Protein AF-0000000071928497 (afdb_homodimer)

Radius of gyration: 25.98 Å; Cα contacts (8 Å, |Δi|>4): 295; chains: 2; bounding box: 25×90×46 Å

Sequence (166 aa):
MRVYCKVCGQRGRITKANRLSDDVSDLYCQCTDAECGHSWVATLSFAHTLSPSAKTTNQLVLSLMGSLTPEGRQLVLKGLGAQMRVYCKVCGQRGRITKANRLSDDVSDLYCQCTDAECGHSWVATLSFAHTLSPSAKTTNQLVLSLMGSLTPEGRQLVLKGLGAQ

Structure (mmCIF, N/CA/C/O backbone):
data_AF-0000000071928497-model_v1
#
loop_
_entity.id
_entity.type
_entity.pdbx_description
1 polymer 'Phage transcriptional activator, Ogr/Delta, putative'
#
loop_
_atom_site.group_PDB
_atom_site.id
_atom_site.type_symbol
_atom_site.label_atom_id
_atom_site.label_alt_id
_atom_site.label_comp_id
_atom_site.label_asym_id
_atom_site.label_entity_id
_atom_site.label_seq_id
_atom_site.pdbx_PDB_ins_code
_atom_site.Cartn_x
_atom_site.Cartn_y
_atom_site.Cartn_z
_atom_site.occupancy
_atom_site.B_iso_or_equiv
_atom_site.auth_seq_id
_atom_site.auth_comp_id
_atom_site.auth_asym_id
_atom_site.auth_atom_id
_atom_site.pdbx_PDB_model_num
ATOM 1 N N . MET A 1 1 ? -9.992 -0.69 0.221 1 64.06 1 MET A N 1
ATOM 2 C CA . MET A 1 1 ? -8.883 -0.571 -0.724 1 64.06 1 MET A CA 1
ATOM 3 C C . MET A 1 1 ? -8.82 -1.785 -1.645 1 64.06 1 MET A C 1
ATOM 5 O O . MET A 1 1 ? -9.062 -2.912 -1.209 1 64.06 1 MET A O 1
ATOM 9 N N . ARG A 1 2 ? -8.867 -1.447 -2.959 1 84.38 2 ARG A N 1
ATOM 10 C CA . ARG A 1 2 ? -8.883 -2.582 -3.877 1 84.38 2 ARG A CA 1
ATOM 11 C C . ARG A 1 2 ? -7.48 -2.883 -4.402 1 84.38 2 ARG A C 1
ATOM 13 O O . ARG A 1 2 ? -6.719 -1.964 -4.715 1 84.38 2 ARG A O 1
ATOM 20 N N . VAL A 1 3 ? -7.062 -4.109 -4.172 1 93.69 3 VAL A N 1
ATOM 21 C CA . VAL A 1 3 ? -5.836 -4.602 -4.789 1 93.69 3 VAL A CA 1
ATOM 22 C C . VAL A 1 3 ? -6.18 -5.477 -5.996 1 93.69 3 VAL A C 1
ATOM 24 O O . VAL A 1 3 ? -7.262 -6.066 -6.051 1 93.69 3 VAL A O 1
ATOM 27 N N . TYR A 1 4 ? -5.199 -5.5 -6.938 1 95.75 4 TYR A N 1
ATOM 28 C CA . TYR A 1 4 ? -5.445 -6.273 -8.156 1 95.75 4 TYR A CA 1
ATOM 29 C C . TYR A 1 4 ? -4.309 -7.25 -8.422 1 95.75 4 TYR A C 1
ATOM 31 O O . TYR A 1 4 ? -3.137 -6.922 -8.211 1 95.75 4 TYR A O 1
ATOM 39 N N . CYS A 1 5 ? -4.684 -8.359 -8.891 1 96.88 5 CYS A N 1
ATOM 40 C CA . CYS A 1 5 ? -3.723 -9.398 -9.258 1 96.88 5 CYS A CA 1
ATOM 41 C C . CYS A 1 5 ? -2.953 -9 -10.516 1 96.88 5 CYS A C 1
ATOM 43 O O . CYS A 1 5 ? -3.553 -8.758 -11.562 1 96.88 5 CYS A O 1
ATOM 45 N N . LYS A 1 6 ? -1.643 -9.047 -10.453 1 96.06 6 LYS A N 1
ATOM 46 C CA . LYS A 1 6 ? -0.854 -8.609 -11.602 1 96.06 6 LYS A CA 1
ATOM 47 C C . LYS A 1 6 ? -0.841 -9.672 -12.695 1 96.06 6 LYS A C 1
ATOM 49 O O . LYS A 1 6 ? -0.435 -9.398 -13.828 1 96.06 6 LYS A O 1
ATOM 54 N N . VAL A 1 7 ? -1.25 -10.82 -12.367 1 95.06 7 VAL A N 1
ATOM 55 C CA . VAL A 1 7 ? -1.188 -11.93 -13.312 1 95.06 7 VAL A CA 1
ATOM 56 C C . VAL A 1 7 ? -2.436 -11.922 -14.195 1 95.06 7 VAL A C 1
ATOM 58 O O . VAL A 1 7 ? -2.34 -12.039 -15.422 1 95.06 7 VAL A O 1
ATOM 61 N N . CYS A 1 8 ? -3.564 -11.75 -13.656 1 95.44 8 CYS A N 1
ATOM 62 C CA . CYS A 1 8 ? -4.777 -11.891 -14.445 1 95.44 8 CYS A CA 1
ATOM 63 C C . CYS A 1 8 ? -5.602 -10.609 -14.43 1 95.44 8 CYS A C 1
ATOM 65 O O . CYS A 1 8 ? -6.613 -10.508 -15.125 1 95.44 8 CYS A O 1
ATOM 67 N N . GLY A 1 9 ? -5.266 -9.68 -13.523 1 94.75 9 GLY A N 1
ATOM 68 C CA . GLY A 1 9 ? -5.918 -8.383 -13.5 1 94.75 9 GLY A CA 1
ATOM 69 C C . GLY A 1 9 ? -7.164 -8.352 -12.641 1 94.75 9 GLY A C 1
ATOM 70 O O . GLY A 1 9 ? -7.758 -7.289 -12.43 1 94.75 9 GLY A O 1
ATOM 71 N N . GLN A 1 10 ? -7.629 -9.469 -12.117 1 96.25 10 GLN A N 1
ATOM 72 C CA . GLN A 1 10 ? -8.82 -9.523 -11.273 1 96.25 10 GLN A CA 1
ATOM 73 C C . GLN A 1 10 ? -8.523 -9 -9.875 1 9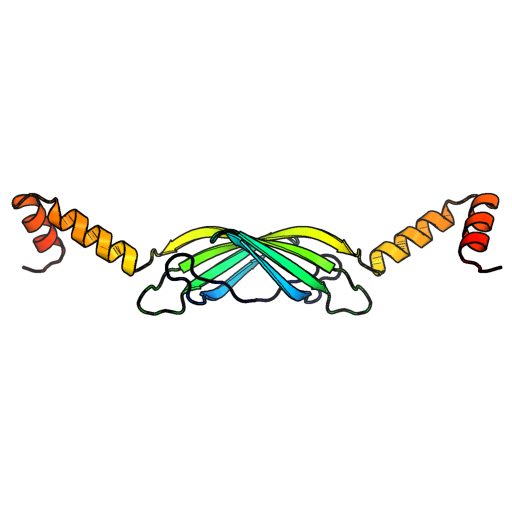6.25 10 GLN A C 1
ATOM 75 O O . GLN A 1 10 ? -7.359 -8.836 -9.5 1 96.25 10 GLN A O 1
ATOM 80 N N . ARG A 1 11 ? -9.562 -8.766 -9.078 1 95.31 11 ARG A N 1
ATOM 81 C CA . ARG A 1 11 ? -9.422 -8.242 -7.727 1 95.31 11 ARG A CA 1
ATOM 82 C C . ARG A 1 11 ? -8.719 -9.242 -6.816 1 95.31 11 ARG A C 1
ATOM 84 O O . ARG A 1 11 ? -8.852 -10.453 -7 1 95.31 11 ARG A O 1
ATOM 91 N N . GLY A 1 12 ? -7.961 -8.695 -5.902 1 96.75 12 GLY A N 1
ATOM 92 C CA . GLY A 1 12 ? -7.445 -9.469 -4.781 1 96.75 12 GLY A CA 1
ATOM 93 C C . GLY A 1 12 ? -8.141 -9.156 -3.471 1 96.75 12 GLY A C 1
ATOM 94 O O . GLY A 1 12 ? -8.797 -8.117 -3.342 1 96.75 12 GLY A O 1
ATOM 95 N N . ARG A 1 13 ? -8.016 -10.109 -2.586 1 95.94 13 ARG A N 1
ATOM 96 C CA . ARG A 1 13 ? -8.469 -9.922 -1.212 1 95.94 13 ARG A CA 1
ATOM 97 C C . ARG A 1 13 ? -7.285 -9.852 -0.25 1 95.94 13 ARG A C 1
ATOM 99 O O . ARG A 1 13 ? -6.383 -10.688 -0.311 1 95.94 13 ARG A O 1
ATOM 106 N N . ILE A 1 14 ? -7.316 -8.828 0.56 1 96.19 14 ILE A N 1
ATOM 107 C CA . ILE A 1 14 ? -6.297 -8.758 1.604 1 96.19 14 ILE A CA 1
ATOM 108 C C . ILE A 1 14 ? -6.672 -9.695 2.752 1 96.19 14 ILE A C 1
ATOM 110 O O . ILE A 1 14 ? -7.676 -9.484 3.434 1 96.19 14 ILE A O 1
ATOM 114 N N . THR A 1 15 ? -5.906 -10.648 3.016 1 95.69 15 THR A N 1
ATOM 115 C CA . THR A 1 15 ? -6.234 -11.672 4.004 1 95.69 15 THR A CA 1
ATOM 116 C C . THR A 1 15 ? -5.559 -11.375 5.336 1 95.69 15 THR A C 1
ATOM 118 O O . THR A 1 15 ? -6 -11.844 6.383 1 95.69 15 THR A O 1
ATOM 121 N N . LYS A 1 16 ? -4.488 -10.758 5.402 1 95.69 16 LYS A N 1
ATOM 122 C CA . LYS A 1 16 ? -3.707 -10.414 6.586 1 95.69 16 LYS A CA 1
ATOM 123 C C . LYS A 1 16 ? -2.891 -9.148 6.355 1 95.69 16 LYS A C 1
ATOM 125 O O . LYS A 1 16 ? -2.402 -8.906 5.25 1 95.69 16 LYS A O 1
ATOM 130 N N . ALA A 1 17 ? -2.854 -8.336 7.316 1 94.94 17 ALA A N 1
ATOM 131 C CA . ALA A 1 17 ? -1.955 -7.18 7.312 1 94.94 17 ALA A CA 1
ATOM 132 C C . ALA A 1 17 ? -0.979 -7.242 8.484 1 94.94 17 ALA A C 1
ATOM 134 O O . ALA A 1 17 ? -1.37 -7.555 9.609 1 94.94 17 ALA A O 1
ATOM 135 N N . ASN A 1 18 ? 0.236 -7.074 8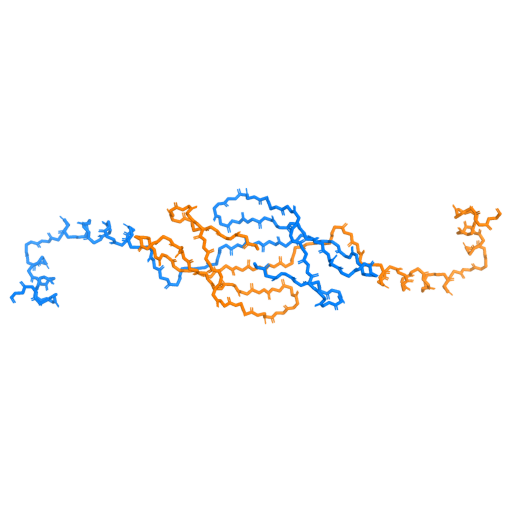.195 1 95.69 18 ASN A N 1
ATOM 136 C CA . ASN A 1 18 ? 1.289 -7.008 9.203 1 95.69 18 ASN A CA 1
ATOM 137 C C . ASN A 1 18 ? 1.896 -5.609 9.289 1 95.69 18 ASN A C 1
ATOM 139 O O . ASN A 1 18 ? 2.676 -5.215 8.422 1 95.69 18 ASN A O 1
ATOM 143 N N . ARG A 1 19 ? 1.539 -4.91 10.375 1 94.06 19 ARG A N 1
ATOM 144 C CA . ARG A 1 19 ? 2.074 -3.566 10.562 1 94.06 19 ARG A CA 1
ATOM 145 C C . ARG A 1 19 ? 3.496 -3.615 11.109 1 94.06 19 ARG A C 1
ATOM 147 O O . ARG A 1 19 ? 3.709 -3.975 12.266 1 94.06 19 ARG A O 1
ATOM 154 N N . LEU A 1 20 ? 4.406 -3.23 10.375 1 96.56 20 LEU A N 1
ATOM 155 C CA . LEU A 1 20 ? 5.812 -3.301 10.758 1 96.56 20 LEU A CA 1
ATOM 156 C C . LEU A 1 20 ? 6.234 -2.045 11.516 1 96.56 20 LEU A C 1
ATOM 158 O O . LEU A 1 20 ? 7.051 -2.113 12.438 1 96.56 20 LEU A O 1
ATOM 162 N N . SER A 1 21 ? 5.77 -0.905 11.125 1 95.94 21 SER A N 1
ATOM 163 C CA . SER A 1 21 ? 5.945 0.409 11.742 1 95.94 21 SER A CA 1
ATOM 164 C C . SER A 1 21 ? 4.789 1.339 11.391 1 95.94 21 SER A C 1
ATOM 166 O O . SER A 1 21 ? 3.836 0.93 10.727 1 95.94 21 SER A O 1
ATOM 168 N N . ASP A 1 22 ? 4.824 2.504 11.773 1 94.06 22 ASP A N 1
ATOM 169 C CA . ASP A 1 22 ? 3.789 3.482 11.453 1 94.06 22 ASP A CA 1
ATOM 170 C C . ASP A 1 22 ? 3.828 3.85 9.969 1 94.06 22 ASP A C 1
ATOM 172 O O . ASP A 1 22 ? 2.883 4.445 9.445 1 94.06 22 ASP A O 1
ATOM 176 N N . ASP A 1 23 ? 4.922 3.432 9.32 1 96.81 23 ASP A N 1
ATOM 177 C CA . ASP A 1 23 ? 5.102 3.904 7.949 1 96.81 23 ASP A CA 1
ATOM 178 C C . ASP A 1 23 ? 4.938 2.764 6.949 1 96.81 23 ASP A C 1
ATOM 180 O O . ASP A 1 23 ? 4.789 3.002 5.75 1 96.81 23 ASP A O 1
ATOM 184 N N . VAL A 1 24 ? 5.121 1.55 7.512 1 97.56 24 VAL A N 1
ATOM 185 C CA . VAL A 1 24 ? 5.223 0.45 6.559 1 97.56 24 VAL A CA 1
ATOM 186 C C . VAL A 1 24 ? 4.375 -0.728 7.035 1 97.56 24 VAL A C 1
ATOM 188 O O . VAL A 1 24 ? 4.41 -1.088 8.211 1 97.56 24 VAL A O 1
ATOM 191 N N . SER A 1 25 ? 3.576 -1.297 6.145 1 97.38 25 SER A N 1
ATOM 192 C CA . SER A 1 25 ? 2.826 -2.527 6.383 1 97.38 25 SER A CA 1
ATOM 193 C C . SER A 1 25 ? 2.975 -3.498 5.215 1 97.38 25 SER A C 1
ATOM 195 O O . SER A 1 25 ? 3.049 -3.08 4.059 1 97.38 25 SER A O 1
ATOM 197 N N . ASP A 1 26 ? 2.992 -4.758 5.566 1 97.69 26 ASP A N 1
ATOM 198 C CA . ASP A 1 26 ? 2.848 -5.809 4.562 1 97.69 26 ASP A CA 1
ATOM 199 C C . ASP A 1 26 ? 1.396 -6.273 4.461 1 97.69 26 ASP A C 1
ATOM 201 O O . ASP A 1 26 ? 0.74 -6.508 5.477 1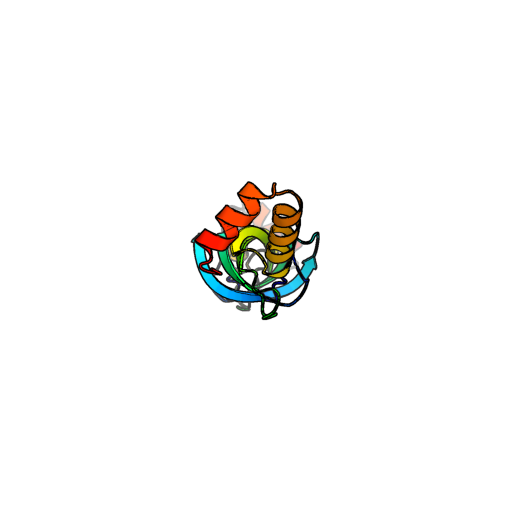 97.69 26 ASP A O 1
ATOM 205 N N . LEU A 1 27 ? 1.021 -6.434 3.297 1 97.62 27 LEU A N 1
ATOM 206 C CA . LEU A 1 27 ? -0.325 -6.926 3.025 1 97.62 27 LEU A CA 1
ATOM 207 C C . LEU A 1 27 ? -0.278 -8.281 2.32 1 97.62 27 LEU A C 1
ATOM 209 O O . LEU A 1 27 ? 0.341 -8.414 1.263 1 97.62 27 LEU A O 1
ATOM 213 N N . TYR A 1 28 ? -0.863 -9.227 2.928 1 98.06 28 TYR A N 1
ATOM 214 C CA . TYR A 1 28 ? -1.005 -10.531 2.293 1 98.06 28 TYR A CA 1
ATOM 215 C C . TYR A 1 28 ? -2.277 -10.594 1.455 1 98.06 28 TYR A C 1
ATOM 217 O O . TYR A 1 28 ? -3.381 -10.406 1.975 1 98.06 28 TYR A O 1
ATOM 225 N N . CYS A 1 29 ? -2.057 -10.922 0.198 1 98.12 29 CYS A N 1
ATOM 226 C CA . CYS A 1 29 ? -3.156 -10.82 -0.753 1 98.12 29 CYS A CA 1
ATOM 227 C C . CYS A 1 29 ? -3.408 -12.164 -1.438 1 98.12 29 CYS A C 1
ATOM 229 O O . CYS A 1 29 ? -2.482 -12.953 -1.623 1 98.12 29 CYS A O 1
ATOM 231 N N . GLN A 1 30 ? -4.668 -12.281 -1.808 1 98.12 30 GLN A N 1
ATOM 232 C CA . GLN A 1 30 ? -5.082 -13.469 -2.555 1 98.12 30 GLN A CA 1
ATOM 233 C C . GLN A 1 30 ? -6.023 -13.094 -3.699 1 98.12 30 GLN A C 1
ATOM 235 O O . GLN A 1 30 ? -7.023 -12.406 -3.488 1 98.12 30 GLN A O 1
ATOM 240 N N . CYS A 1 31 ? -5.617 -13.602 -4.867 1 98.12 31 CYS A N 1
ATOM 241 C CA . CYS A 1 31 ? -6.465 -13.375 -6.031 1 98.12 31 CYS A CA 1
ATOM 242 C C . CYS A 1 31 ? -7.84 -14 -5.836 1 98.12 31 CYS A C 1
ATOM 244 O O . CYS A 1 31 ? -7.949 -15.117 -5.332 1 98.12 31 CYS A O 1
ATOM 246 N N . THR A 1 32 ? -8.891 -13.328 -6.305 1 97.62 32 THR A N 1
ATOM 247 C CA . THR A 1 32 ? -10.258 -13.805 -6.109 1 97.62 32 THR A CA 1
ATOM 248 C C . THR A 1 32 ? -10.688 -14.703 -7.266 1 97.62 32 THR A C 1
ATOM 250 O O . THR A 1 32 ? -11.742 -15.336 -7.203 1 97.62 32 THR A O 1
ATOM 253 N N . ASP A 1 33 ? -9.977 -14.734 -8.398 1 97.75 33 ASP A N 1
ATOM 254 C CA . ASP A 1 33 ? -10.227 -15.68 -9.484 1 97.75 33 ASP A CA 1
ATOM 255 C C . ASP A 1 33 ? -9.695 -17.062 -9.141 1 97.75 33 ASP A C 1
ATOM 257 O O . ASP A 1 33 ? -8.477 -17.281 -9.086 1 97.75 33 ASP A O 1
ATOM 261 N N . ALA A 1 34 ? -10.633 -18.031 -9.031 1 95.31 34 ALA A N 1
ATOM 262 C CA . ALA A 1 34 ? -10.266 -19.375 -8.617 1 95.31 34 ALA A CA 1
ATOM 263 C C . ALA A 1 34 ? -9.344 -20.031 -9.641 1 95.31 34 ALA A C 1
ATOM 265 O O . ALA A 1 34 ? -8.523 -20.891 -9.289 1 95.31 34 ALA A O 1
ATOM 266 N N . GLU A 1 35 ? -9.414 -19.641 -10.891 1 95.56 35 GLU A N 1
ATOM 267 C CA . GLU A 1 35 ? -8.586 -20.234 -11.938 1 95.56 35 GLU A CA 1
ATOM 268 C C . GLU A 1 35 ? -7.16 -19.688 -11.875 1 95.56 35 GLU A C 1
ATOM 270 O O . GLU A 1 35 ? -6.234 -20.281 -12.43 1 95.56 35 GLU A O 1
ATOM 275 N N . CYS A 1 36 ? -6.887 -18.562 -11.359 1 97.19 36 CYS A N 1
ATOM 276 C CA . CYS A 1 36 ? -5.574 -17.953 -11.172 1 97.19 36 CYS A CA 1
ATOM 277 C C . CYS A 1 36 ? -4.98 -18.328 -9.828 1 97.19 36 CYS A C 1
ATOM 279 O O . CYS A 1 36 ? -3.908 -18.938 -9.766 1 97.19 36 CYS A O 1
ATOM 281 N N . GLY A 1 37 ? -5.605 -17.984 -8.742 1 97.31 37 GLY A N 1
ATOM 282 C CA . GLY A 1 37 ? -5.23 -18.375 -7.391 1 97.31 37 GLY A CA 1
ATOM 283 C C . GLY A 1 37 ? -3.934 -17.75 -6.922 1 97.31 37 GLY A C 1
ATOM 284 O O . GLY A 1 37 ? -3.355 -18.172 -5.922 1 97.31 37 GLY A O 1
ATOM 285 N N . HIS A 1 38 ? -3.396 -16.859 -7.609 1 98.19 38 HIS A N 1
ATOM 286 C CA . HIS A 1 38 ? -2.168 -16.172 -7.227 1 98.19 38 HIS A CA 1
ATOM 287 C C . HIS A 1 38 ? -2.289 -15.555 -5.836 1 98.19 38 HIS A C 1
ATOM 289 O O . HIS A 1 38 ? -3.322 -14.977 -5.496 1 98.19 38 HIS A O 1
ATOM 295 N N . SER A 1 39 ? -1.334 -15.719 -4.977 1 98.5 39 SER A N 1
ATOM 296 C CA . SER A 1 39 ? -1.213 -15 -3.709 1 98.5 39 SER A CA 1
ATOM 297 C C . SER A 1 39 ? 0.124 -14.273 -3.607 1 98.5 39 SER A C 1
ATOM 299 O O . SER A 1 39 ? 1.131 -14.742 -4.145 1 98.5 39 SER A O 1
ATOM 301 N N . TRP A 1 40 ? 0.122 -13.195 -3.012 1 98.62 40 TRP A N 1
ATOM 302 C CA . TRP A 1 40 ? 1.32 -12.359 -2.99 1 98.62 40 TRP A CA 1
ATOM 303 C C . TRP A 1 40 ? 1.326 -11.445 -1.771 1 98.62 40 TRP A C 1
ATOM 305 O O . TRP A 1 40 ? 0.328 -11.352 -1.054 1 98.62 40 TRP A O 1
ATOM 315 N N . VAL A 1 41 ? 2.42 -10.852 -1.533 1 98.62 41 VAL A N 1
ATOM 316 C CA . VAL A 1 41 ? 2.582 -9.797 -0.533 1 98.62 41 VAL A CA 1
ATOM 317 C C . VAL A 1 41 ? 2.812 -8.453 -1.224 1 98.62 41 VAL A C 1
ATOM 319 O O . VAL A 1 41 ? 3.59 -8.367 -2.178 1 98.62 41 VAL A O 1
ATOM 322 N N . ALA A 1 42 ? 2.047 -7.52 -0.825 1 98.31 42 ALA A N 1
ATOM 323 C CA . ALA A 1 42 ? 2.281 -6.133 -1.217 1 98.31 42 ALA A CA 1
ATOM 324 C C . ALA A 1 42 ? 2.719 -5.289 -0.021 1 98.31 42 ALA A C 1
ATOM 326 O O . ALA A 1 42 ? 2.301 -5.543 1.111 1 98.31 42 ALA A O 1
ATOM 327 N N . THR A 1 43 ? 3.566 -4.328 -0.263 1 98.25 43 THR A N 1
ATOM 328 C CA . THR A 1 43 ? 4.012 -3.412 0.78 1 98.25 43 THR A CA 1
ATOM 329 C C . THR A 1 43 ? 3.303 -2.066 0.657 1 98.25 43 THR A C 1
ATOM 331 O O . THR A 1 43 ? 3.232 -1.491 -0.431 1 98.25 43 THR A O 1
ATOM 334 N N . LEU A 1 44 ? 2.756 -1.624 1.752 1 97.62 44 LEU A N 1
ATOM 335 C CA . LEU A 1 44 ? 2.152 -0.301 1.871 1 97.62 44 LEU A CA 1
ATOM 336 C C . LEU A 1 44 ? 3.041 0.63 2.689 1 97.62 44 LEU A C 1
ATOM 338 O O . LEU A 1 44 ? 3.318 0.36 3.859 1 97.62 44 LEU A O 1
ATOM 342 N N . SER A 1 4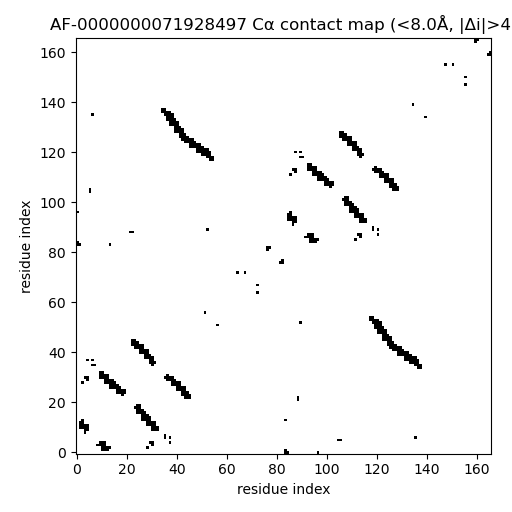5 ? 3.496 1.731 2.111 1 98.19 45 SER A N 1
ATOM 343 C CA . SER A 1 45 ? 4.441 2.609 2.791 1 98.19 45 SER A CA 1
ATOM 344 C C . SER A 1 45 ? 4.031 4.074 2.664 1 98.19 45 SER A C 1
ATOM 346 O O . SER A 1 45 ? 3.576 4.504 1.602 1 98.19 45 SER A O 1
ATOM 348 N N . PHE A 1 46 ? 4.266 4.691 3.74 1 98.31 46 PHE A N 1
ATOM 349 C CA . PHE A 1 46 ? 4.09 6.137 3.693 1 98.31 46 PHE A CA 1
ATOM 350 C C . PHE A 1 46 ? 5.066 6.77 2.707 1 98.31 46 PHE A C 1
ATOM 352 O O . PHE A 1 46 ? 6.262 6.477 2.738 1 98.31 46 PHE A O 1
ATOM 359 N N . ALA A 1 47 ? 4.516 7.574 1.875 1 98.5 47 ALA A N 1
ATOM 360 C CA . ALA A 1 47 ? 5.406 8.273 0.951 1 98.5 47 ALA A CA 1
ATOM 361 C C . ALA A 1 47 ? 5.664 9.703 1.412 1 98.5 47 ALA A C 1
ATOM 363 O O . ALA A 1 47 ? 6.785 10.047 1.791 1 98.5 47 ALA A O 1
ATOM 364 N N . HIS A 1 48 ? 4.59 10.562 1.443 1 98.31 48 HIS A N 1
ATOM 365 C CA . HIS A 1 48 ? 4.754 11.945 1.894 1 98.31 48 HIS A CA 1
ATOM 366 C C . HIS A 1 48 ? 3.424 12.539 2.34 1 98.31 48 HIS A C 1
ATOM 368 O O . HIS A 1 48 ? 2.359 12.023 1.994 1 98.31 48 HIS A O 1
ATOM 374 N N . THR A 1 49 ? 3.598 13.672 3.033 1 98 49 THR A N 1
ATOM 375 C CA . THR A 1 49 ? 2.434 14.398 3.521 1 98 49 THR A CA 1
ATOM 376 C C . THR A 1 49 ? 1.927 15.383 2.467 1 98 49 THR A C 1
ATOM 378 O O . THR A 1 49 ? 2.719 16.078 1.826 1 98 49 THR A O 1
ATOM 381 N N . LEU A 1 50 ? 0.675 15.305 2.189 1 98.25 50 LEU A N 1
ATOM 382 C CA . LEU A 1 50 ? 0.046 16.312 1.344 1 98.25 50 LEU A CA 1
ATOM 383 C C . LEU A 1 50 ? -0.354 17.531 2.162 1 98.25 50 LEU A C 1
ATOM 385 O O . LEU A 1 50 ? -0.101 18.672 1.754 1 98.25 50 LEU A O 1
ATOM 389 N N . SER A 1 51 ? -1.065 17.312 3.295 1 97.69 51 SER A N 1
ATOM 390 C CA . SER A 1 51 ? -1.438 18.328 4.277 1 97.69 51 SER A CA 1
ATOM 391 C C . SER A 1 51 ? -1.17 17.844 5.699 1 97.69 51 SER A C 1
ATOM 393 O O . SER A 1 51 ? -1.611 16.766 6.082 1 97.69 51 SER A O 1
ATOM 395 N N . PRO A 1 52 ? -0.407 18.688 6.453 1 96.94 52 PRO A N 1
ATOM 396 C CA . PRO A 1 52 ? -0.09 18.25 7.816 1 96.94 52 PRO A CA 1
ATOM 397 C C . PRO A 1 52 ? -1.311 18.25 8.734 1 96.94 52 PRO A C 1
ATOM 399 O O . PRO A 1 52 ? -2.322 18.891 8.422 1 96.94 52 PRO A O 1
ATOM 402 N N . SER A 1 53 ? -1.162 17.453 9.727 1 97.31 53 SER A N 1
ATOM 403 C CA . SER A 1 53 ? -2.203 17.406 10.75 1 97.31 53 SER A CA 1
ATOM 404 C C . SER A 1 53 ? -2.387 18.781 11.406 1 97.31 53 SER A C 1
ATOM 406 O O . SER A 1 53 ? -1.412 19.5 11.641 1 97.31 53 SER A O 1
ATOM 408 N N . ALA A 1 54 ? -3.646 19.047 11.758 1 95.12 54 ALA A N 1
ATOM 409 C CA . ALA A 1 54 ? -3.932 20.297 12.469 1 95.12 54 ALA A CA 1
ATOM 410 C C . ALA A 1 54 ? -3.336 20.266 13.875 1 95.12 54 ALA A C 1
ATOM 412 O O . ALA A 1 54 ? -2.959 21.312 14.414 1 95.12 54 ALA A O 1
ATOM 413 N N . LYS A 1 55 ? -3.193 19.141 14.477 1 91.75 55 LYS A N 1
ATOM 414 C CA . LYS A 1 55 ? -2.635 19 15.82 1 91.75 55 LYS A CA 1
ATOM 415 C C . LYS A 1 55 ? -1.168 19.422 15.852 1 91.75 55 LYS A C 1
ATOM 417 O O . LYS A 1 55 ? -0.739 20.125 16.766 1 91.75 55 LYS A O 1
ATOM 422 N N . THR A 1 56 ? -0.47 19.016 14.883 1 90 56 THR A N 1
ATOM 423 C CA . THR A 1 56 ? 0.952 19.344 14.797 1 90 56 THR A CA 1
ATOM 424 C C . THR A 1 56 ? 1.16 20.797 14.398 1 90 56 THR A C 1
ATOM 426 O O . THR A 1 56 ? 2.043 21.469 14.938 1 90 56 THR A O 1
ATOM 429 N N . THR A 1 57 ? 0.388 21.25 13.547 1 90.5 57 THR A N 1
ATOM 430 C CA . THR A 1 57 ? 0.506 22.625 13.078 1 90.5 57 THR A CA 1
ATOM 431 C C . THR A 1 57 ? 0.183 23.609 14.188 1 90.5 57 THR A C 1
ATOM 433 O O . THR A 1 57 ? 0.889 24.609 14.367 1 90.5 57 THR A O 1
ATOM 436 N N . ASN A 1 58 ? -0.786 23.328 14.945 1 88.69 58 ASN A N 1
ATOM 437 C CA . ASN A 1 58 ? -1.143 24.203 16.062 1 88.69 58 ASN A CA 1
ATOM 438 C C . ASN A 1 58 ? -0.02 24.266 17.094 1 88.69 58 ASN A C 1
ATOM 440 O O . ASN A 1 58 ? 0.304 25.359 17.594 1 88.69 58 ASN A O 1
ATOM 444 N N . GLN A 1 59 ? 0.536 23.203 17.328 1 87.06 59 GLN A N 1
ATOM 445 C CA . GLN A 1 59 ? 1.635 23.172 18.281 1 87.06 59 GLN A CA 1
ATOM 446 C C . GLN A 1 59 ? 2.832 23.969 17.781 1 87.06 59 GLN A C 1
ATOM 448 O O . GLN A 1 59 ? 3.482 24.672 18.547 1 87.06 59 GLN A O 1
ATOM 453 N N . LEU A 1 60 ? 3.043 23.875 16.547 1 86.94 60 LEU A N 1
ATOM 454 C CA . LEU A 1 60 ? 4.156 24.594 15.953 1 86.94 60 LEU A CA 1
ATOM 455 C C . LEU A 1 60 ? 3.904 26.094 15.984 1 86.94 60 LEU A C 1
ATOM 457 O O . LEU A 1 60 ? 4.805 26.875 16.297 1 86.94 60 LEU A O 1
ATOM 461 N N . VAL A 1 61 ? 2.762 26.438 15.695 1 85.25 61 VAL A N 1
ATOM 462 C CA . VAL A 1 61 ? 2.398 27.859 15.68 1 85.25 61 VAL A CA 1
ATOM 463 C C . VAL A 1 61 ? 2.539 28.438 17.078 1 85.25 61 VAL A C 1
ATOM 465 O O . VAL A 1 61 ? 3.123 29.516 17.266 1 85.25 61 VAL A O 1
ATOM 468 N N . LEU A 1 62 ? 2.107 27.719 18.047 1 86.94 62 LEU A N 1
ATOM 469 C CA . LEU A 1 62 ? 2.189 28.188 19.422 1 86.94 62 LEU A CA 1
ATOM 470 C C . LEU A 1 62 ? 3.643 28.297 19.875 1 86.94 62 LEU A C 1
ATOM 472 O O . LEU A 1 62 ? 4.02 29.266 20.547 1 86.94 62 LEU A O 1
ATOM 476 N N . SER A 1 63 ? 4.402 27.344 19.422 1 90.5 63 SER A N 1
ATOM 477 C CA . SER A 1 63 ? 5.82 27.359 19.781 1 90.5 63 SER A CA 1
ATOM 478 C C . SER A 1 63 ? 6.531 28.547 19.141 1 90.5 63 SER A C 1
ATOM 480 O O . SER A 1 63 ? 7.34 29.219 19.781 1 90.5 63 SER A O 1
ATOM 482 N N . LEU A 1 64 ? 6.211 28.828 17.906 1 87.88 64 LEU A N 1
ATOM 483 C CA . LEU A 1 64 ? 6.832 29.938 17.172 1 87.88 64 LEU A CA 1
ATOM 484 C C . LEU A 1 64 ? 6.395 31.281 17.75 1 87.88 64 LEU A C 1
ATOM 486 O O . LEU A 1 64 ? 7.207 32.188 17.875 1 87.88 64 LEU A O 1
ATOM 490 N N . MET A 1 65 ? 5.195 31.344 18.141 1 86.31 65 MET A N 1
ATOM 491 C CA . MET A 1 65 ? 4.68 32.562 18.734 1 86.31 65 MET A CA 1
ATOM 492 C C . MET A 1 65 ? 5.379 32.875 20.047 1 86.31 65 MET A C 1
ATOM 494 O O . MET A 1 65 ? 5.637 34.031 20.359 1 86.31 65 MET A O 1
ATOM 498 N N . GLY A 1 66 ? 5.684 31.766 20.75 1 88.81 66 GLY A N 1
ATOM 499 C CA . GLY A 1 66 ? 6.371 31.953 22.016 1 88.81 66 GLY A CA 1
ATOM 500 C C . GLY A 1 66 ? 7.812 32.406 21.859 1 88.81 66 GLY A C 1
ATOM 501 O O . GLY A 1 66 ? 8.406 32.938 22.781 1 88.81 66 GLY A O 1
ATOM 502 N N . SER A 1 67 ? 8.336 32.219 20.734 1 92.12 67 SER A N 1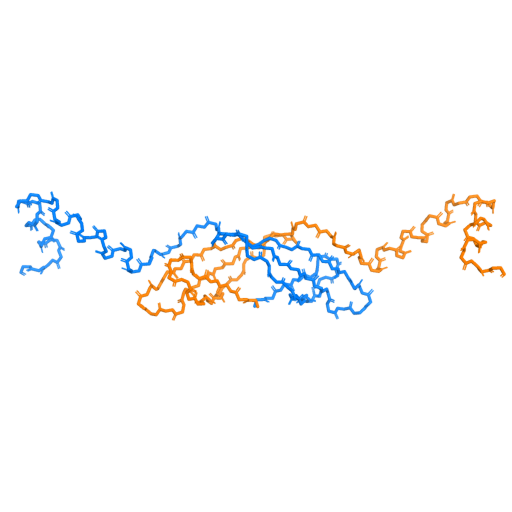
ATOM 503 C CA . SER A 1 67 ? 9.742 32.531 20.5 1 92.12 67 SER A CA 1
ATOM 504 C C . SER A 1 67 ? 9.898 33.875 19.844 1 92.12 67 SER A C 1
ATOM 506 O O . SER A 1 67 ? 11.016 34.406 19.688 1 92.12 67 SER A O 1
ATOM 508 N N . LEU A 1 68 ? 8.844 34.406 19.422 1 90.19 68 LEU A N 1
ATOM 509 C CA . LEU A 1 68 ? 8.898 35.656 18.703 1 90.19 68 LEU A CA 1
ATOM 510 C C . LEU A 1 68 ? 9.156 36.812 19.656 1 90.19 68 LEU A C 1
ATOM 512 O O . LEU A 1 68 ? 8.734 36.781 20.812 1 90.19 68 LEU A O 1
ATOM 516 N N . THR A 1 69 ? 9.938 37.812 19.125 1 91.62 69 THR A N 1
ATOM 517 C CA . THR A 1 69 ? 10.086 39.062 19.859 1 91.62 69 THR A CA 1
ATOM 518 C C . THR A 1 69 ? 8.766 39.844 19.859 1 91.62 69 THR A C 1
ATOM 520 O O . THR A 1 69 ? 7.848 39.531 19.109 1 91.62 69 THR A O 1
ATOM 523 N N . PRO A 1 70 ? 8.727 40.812 20.75 1 89.44 70 PRO A N 1
ATOM 524 C CA . PRO A 1 70 ? 7.527 41.656 20.75 1 89.44 70 PRO A CA 1
ATOM 525 C C . PRO A 1 70 ? 7.238 42.281 19.375 1 89.44 70 PRO A C 1
ATOM 527 O O . PRO A 1 70 ? 6.074 42.375 18.969 1 89.44 70 PRO A O 1
ATOM 530 N N . GLU A 1 71 ? 8.227 42.688 18.641 1 89.94 71 GLU A N 1
ATOM 531 C CA . GLU A 1 71 ? 8.055 43.219 17.297 1 89.94 71 GLU A CA 1
ATOM 532 C C . GLU A 1 71 ? 7.551 42.156 16.328 1 89.94 71 GLU A C 1
ATOM 534 O O . GLU A 1 71 ? 6.691 42.438 15.484 1 89.94 71 GLU A O 1
ATOM 539 N N . GLY A 1 72 ? 8.094 40.969 16.359 1 85.31 72 GLY A N 1
ATOM 540 C CA . GLY A 1 72 ? 7.66 39.844 15.539 1 85.31 72 GLY A CA 1
ATOM 541 C C . GLY A 1 72 ? 6.199 39.5 15.742 1 85.31 72 GLY A C 1
ATOM 542 O O . GLY A 1 72 ? 5.469 39.25 14.773 1 85.31 72 GLY A O 1
ATOM 543 N N . ARG A 1 73 ? 5.812 39.406 17.062 1 82.12 73 ARG A N 1
ATOM 544 C CA . ARG A 1 73 ? 4.426 39.094 17.391 1 82.12 73 ARG A CA 1
ATOM 545 C C . ARG A 1 73 ? 3.473 40.125 16.781 1 82.12 73 ARG A C 1
ATOM 547 O O . ARG A 1 73 ? 2.408 39.781 16.281 1 82.12 73 ARG A O 1
ATOM 554 N N . GLN A 1 74 ? 3.898 41.438 16.781 1 86.19 74 GLN A N 1
ATOM 555 C CA . GLN A 1 74 ? 3.074 42.5 16.219 1 86.19 74 GLN A CA 1
ATOM 556 C C . GLN A 1 74 ? 2.959 42.344 14.703 1 86.19 74 GLN A C 1
ATOM 558 O O . GLN A 1 74 ? 1.898 42.625 14.125 1 86.19 74 GLN A O 1
ATOM 563 N N . LEU A 1 75 ? 3.992 41.906 14.062 1 87.38 75 LEU A N 1
ATOM 564 C CA . LEU A 1 75 ? 3.967 41.688 12.617 1 87.38 75 LEU A CA 1
ATOM 565 C C . LEU A 1 75 ? 2.996 40.562 12.25 1 87.38 75 LEU A C 1
ATOM 567 O O . LEU A 1 75 ? 2.26 40.688 11.266 1 87.38 75 LEU A O 1
ATOM 571 N N . VAL A 1 76 ? 3.035 39.469 13 1 85.69 76 VAL A N 1
ATOM 572 C CA . VAL A 1 76 ? 2.152 38.344 12.758 1 85.69 76 VAL A CA 1
ATOM 573 C C . VAL A 1 76 ? 0.698 38.781 12.938 1 85.69 76 VAL A C 1
ATOM 575 O O . VAL A 1 76 ? -0.166 38.406 12.133 1 85.69 76 VAL A O 1
ATOM 578 N N . LEU A 1 77 ? 0.471 39.531 14.031 1 84.81 77 LEU A N 1
ATOM 579 C CA . LEU A 1 77 ? -0.879 40 14.32 1 84.81 77 LEU A CA 1
ATOM 580 C C . LEU A 1 77 ? -1.39 40.906 13.203 1 84.81 77 LEU A C 1
ATOM 582 O O . LEU A 1 77 ? -2.557 40.844 12.812 1 84.81 77 LEU A O 1
ATOM 586 N N . LYS A 1 78 ? -0.625 41.75 12.688 1 87.06 78 LYS A N 1
ATOM 587 C CA . LYS A 1 78 ? -0.984 42.625 11.57 1 87.06 78 LYS A CA 1
ATOM 588 C C . LYS A 1 78 ? -1.291 41.812 10.312 1 87.06 78 LYS A C 1
ATOM 590 O O . LYS A 1 78 ? -2.248 42.094 9.594 1 87.06 78 LYS A O 1
ATOM 595 N N . GLY A 1 79 ? -0.454 40.812 10.047 1 84.56 79 GLY A N 1
ATOM 596 C CA . GLY A 1 79 ? -0.658 39.969 8.891 1 84.56 79 GLY A CA 1
ATOM 597 C C . GLY A 1 79 ? -1.946 39.156 8.953 1 84.56 79 GLY A C 1
ATOM 598 O O . GLY A 1 79 ? -2.549 38.875 7.918 1 84.56 79 GLY A O 1
ATOM 599 N N . LEU A 1 80 ? -2.357 38.719 10.195 1 83.62 80 LEU A N 1
ATOM 600 C CA . LEU A 1 80 ? -3.578 37.938 10.375 1 83.62 80 LEU A CA 1
ATOM 601 C C . LEU A 1 80 ? -4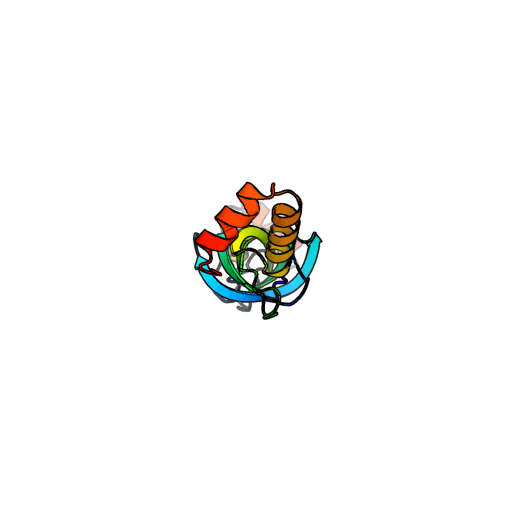.805 38.844 10.398 1 83.62 80 LEU A C 1
ATOM 603 O O . LEU A 1 80 ? -5.938 38.375 10.375 1 83.62 80 LEU A O 1
ATOM 607 N N . GLY A 1 81 ? -4.523 40.062 10.234 1 76.31 81 GLY A N 1
ATOM 608 C CA . GLY A 1 81 ? -5.598 41.031 10.328 1 76.31 81 GLY A CA 1
ATOM 609 C C . GLY A 1 81 ? -6.129 41.188 11.742 1 76.31 81 GLY A C 1
ATOM 610 O O . GLY A 1 81 ? -7.258 41.656 11.938 1 76.31 81 GLY A O 1
ATOM 611 N N . ALA A 1 82 ? -5.688 40.625 12.617 1 67.31 82 ALA A N 1
ATOM 612 C CA . ALA A 1 82 ? -6.156 40.719 14 1 67.31 82 ALA A CA 1
ATOM 613 C C . ALA A 1 82 ? -5.875 42.094 14.594 1 67.31 82 ALA A C 1
ATOM 615 O O . ALA A 1 82 ? -6.07 42.312 15.789 1 67.31 82 ALA A O 1
ATOM 616 N N . GLN A 1 83 ? -5.738 43.062 13.68 1 51.84 83 GLN A N 1
ATOM 617 C CA . GLN A 1 83 ? -5.781 44.406 14.258 1 51.84 83 GLN A CA 1
ATOM 618 C C . GLN A 1 83 ? -7.109 45.094 13.961 1 51.84 83 GLN A C 1
ATOM 620 O O . GLN A 1 83 ? -7.723 44.844 12.914 1 51.84 83 GLN A O 1
ATOM 625 N N . MET B 1 1 ? -9.406 -2.389 2.449 1 64.19 1 MET B N 1
ATOM 626 C CA . MET B 1 1 ? -8.086 -2.184 3.041 1 64.19 1 MET B CA 1
ATOM 627 C C . MET B 1 1 ? -8.078 -0.952 3.939 1 64.19 1 MET B C 1
ATOM 629 O O . MET B 1 1 ? -8.758 0.033 3.654 1 64.19 1 MET B O 1
ATOM 633 N N . ARG B 1 2 ? -7.641 -1.234 5.203 1 84.19 2 ARG B N 1
ATOM 634 C CA . ARG B 1 2 ? -7.68 -0.105 6.125 1 84.19 2 ARG B CA 1
ATOM 635 C C . ARG B 1 2 ? -6.312 0.561 6.238 1 84.19 2 ARG B C 1
ATOM 637 O O . ARG B 1 2 ? -5.289 -0.121 6.285 1 84.19 2 ARG B O 1
ATOM 644 N N . VAL B 1 3 ? -6.297 1.86 5.965 1 93.5 3 VAL B N 1
ATOM 645 C CA . VAL B 1 3 ? -5.109 2.67 6.223 1 93.5 3 VAL B CA 1
ATOM 646 C C . VAL B 1 3 ? -5.305 3.477 7.504 1 93.5 3 VAL B C 1
ATOM 648 O O . VAL B 1 3 ? -6.434 3.773 7.895 1 93.5 3 VAL B O 1
ATOM 651 N N . TYR B 1 4 ? -4.141 3.785 8.133 1 95.69 4 TYR B N 1
ATOM 652 C CA . TYR B 1 4 ? -4.215 4.516 9.391 1 95.69 4 TYR B CA 1
ATOM 653 C C . TYR B 1 4 ? -3.328 5.754 9.359 1 95.69 4 TYR B C 1
ATOM 655 O O . TYR B 1 4 ? -2.223 5.719 8.812 1 95.69 4 TYR B O 1
ATOM 663 N N . CYS B 1 5 ? -3.82 6.746 9.945 1 96.88 5 CYS B N 1
ATOM 664 C CA . CYS B 1 5 ? -3.08 7.996 10.07 1 96.88 5 CYS B CA 1
ATOM 665 C C . CYS B 1 5 ? -1.914 7.848 11.039 1 96.88 5 CYS B C 1
ATOM 667 O O . CYS B 1 5 ? -2.111 7.512 12.211 1 96.88 5 CYS B O 1
ATOM 669 N N . LYS B 1 6 ? -0.719 8.219 10.617 1 95.94 6 LYS B N 1
ATOM 670 C CA . LYS B 1 6 ? 0.446 8.031 11.484 1 95.94 6 LYS B CA 1
ATOM 671 C C . LYS B 1 6 ? 0.507 9.109 12.562 1 95.94 6 LYS B C 1
ATOM 673 O O . LYS B 1 6 ? 1.271 8.984 13.523 1 95.94 6 LYS B O 1
ATOM 678 N N . VAL B 1 7 ? -0.257 10.125 12.406 1 95 7 VAL B N 1
ATOM 679 C CA . VAL B 1 7 ? -0.204 11.25 13.336 1 95 7 VAL B CA 1
ATOM 680 C C . VAL B 1 7 ? -1.107 10.969 14.539 1 95 7 VAL B C 1
ATOM 682 O O . VAL B 1 7 ? -0.699 11.148 15.688 1 95 7 VAL B O 1
ATOM 685 N N . CYS B 1 8 ? -2.268 10.469 14.336 1 95.5 8 CYS B N 1
ATOM 686 C CA . CYS B 1 8 ? -3.201 10.344 15.445 1 95.5 8 CYS B CA 1
ATOM 687 C C . CYS B 1 8 ? -3.654 8.898 15.617 1 95.5 8 CYS B C 1
ATOM 689 O O . CYS B 1 8 ? -4.367 8.578 16.562 1 95.5 8 CYS B O 1
ATOM 691 N N . GLY B 1 9 ? -3.354 8.055 14.617 1 94.75 9 GLY B N 1
ATOM 692 C CA . GLY B 1 9 ? -3.643 6.633 14.742 1 94.75 9 GLY B CA 1
ATOM 693 C C . GLY B 1 9 ? -5.035 6.262 14.273 1 94.75 9 GLY B C 1
ATOM 694 O O . GLY B 1 9 ? -5.387 5.082 14.219 1 94.75 9 GLY B O 1
ATOM 695 N N . GLN B 1 10 ? -5.891 7.207 13.938 1 96.12 10 GLN B N 1
ATOM 696 C CA . GLN B 1 10 ? -7.25 6.938 13.477 1 96.12 10 GLN B CA 1
ATOM 697 C C . GLN B 1 10 ? -7.25 6.449 12.031 1 96.12 10 GLN B C 1
ATOM 699 O O . GLN B 1 10 ? -6.242 6.562 11.328 1 96.12 10 GLN B O 1
ATOM 704 N N . ARG B 1 11 ? -8.391 5.957 11.555 1 95.38 11 ARG B N 1
ATOM 705 C CA . ARG B 1 11 ? -8.523 5.426 10.203 1 95.38 11 ARG B CA 1
ATOM 706 C C . ARG B 1 11 ? -8.375 6.535 9.164 1 95.38 11 ARG B C 1
ATOM 708 O O . ARG B 1 11 ? -8.75 7.684 9.414 1 95.38 11 ARG B O 1
ATOM 715 N N . GLY B 1 12 ? -7.789 6.145 8.047 1 96.69 12 GLY B N 1
ATOM 716 C CA . GLY B 1 12 ? -7.816 6.98 6.852 1 96.69 12 GLY B CA 1
ATOM 717 C C . GLY B 1 12 ? -8.758 6.457 5.781 1 96.69 12 GLY B C 1
ATOM 718 O O . GLY B 1 12 ? -9.148 5.289 5.809 1 96.69 12 GLY B O 1
ATOM 719 N N . ARG B 1 13 ? -9.125 7.383 4.941 1 95.94 13 ARG B N 1
ATOM 720 C CA . ARG B 1 13 ? -9.891 7.043 3.746 1 95.94 13 ARG B CA 1
ATOM 721 C C . ARG B 1 13 ? -9.055 7.23 2.484 1 95.94 13 ARG B C 1
ATOM 723 O O . ARG B 1 13 ? -8.398 8.258 2.318 1 95.94 13 ARG B O 1
ATOM 730 N N . ILE B 1 14 ? -9.078 6.203 1.671 1 96.19 14 ILE B N 1
ATOM 731 C CA . ILE B 1 14 ? -8.422 6.352 0.377 1 96.19 14 ILE B CA 1
ATOM 732 C C . ILE B 1 14 ? -9.328 7.125 -0.578 1 96.19 14 ILE B C 1
ATOM 734 O O . ILE B 1 14 ? -10.398 6.645 -0.953 1 96.19 14 ILE B O 1
ATOM 738 N N . THR B 1 15 ? -8.922 8.234 -1 1 95.69 15 THR B N 1
ATOM 739 C CA . THR B 1 15 ? -9.766 9.109 -1.813 1 95.69 15 THR B CA 1
ATOM 740 C C . THR B 1 15 ? -9.445 8.938 -3.295 1 95.69 15 THR B C 1
ATOM 742 O O . THR B 1 15 ? -10.273 9.242 -4.152 1 95.69 15 THR B O 1
ATOM 745 N N . LYS B 1 16 ? -8.328 8.602 -3.693 1 95.69 16 LYS B N 1
ATOM 746 C CA . LYS B 1 16 ? -7.859 8.414 -5.066 1 95.69 16 LYS B CA 1
ATOM 747 C C . LYS B 1 16 ? -6.723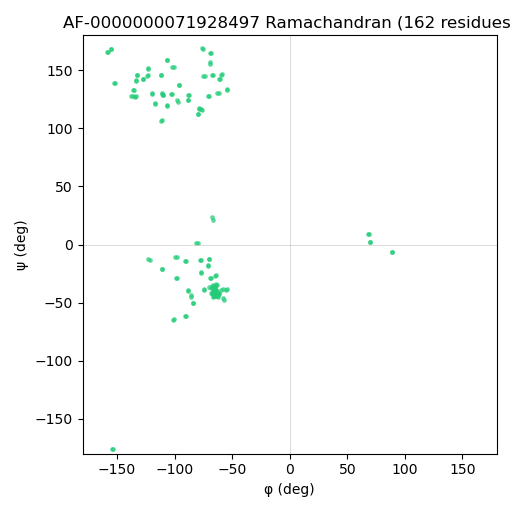 7.402 -5.125 1 95.69 16 LYS B C 1
ATOM 749 O O . LYS B 1 16 ? -5.895 7.336 -4.215 1 95.69 16 LYS B O 1
ATOM 754 N N . ALA B 1 17 ? -6.758 6.586 -6.082 1 94.81 17 ALA B N 1
ATOM 755 C CA . ALA B 1 17 ? -5.637 5.695 -6.375 1 94.81 17 ALA B CA 1
ATOM 756 C C . ALA B 1 17 ? -5.086 5.949 -7.773 1 94.81 17 ALA B C 1
ATOM 758 O O . ALA B 1 17 ? -5.852 6.109 -8.734 1 94.81 17 ALA B O 1
ATOM 759 N N . ASN B 1 18 ? -3.834 6.113 -7.859 1 95.75 18 ASN B N 1
ATOM 760 C CA . ASN B 1 18 ? -3.135 6.27 -9.133 1 95.75 18 ASN B CA 1
ATOM 761 C C . ASN B 1 18 ? -2.26 5.055 -9.438 1 95.75 18 ASN B C 1
ATOM 763 O O . ASN B 1 18 ? -1.191 4.891 -8.852 1 95.75 18 ASN B O 1
ATOM 767 N N . ARG B 1 19 ? -2.719 4.25 -10.414 1 94.25 19 ARG B N 1
ATOM 768 C CA . ARG B 1 19 ? -1.952 3.07 -10.797 1 94.25 19 ARG B CA 1
ATOM 769 C C . ARG B 1 19 ? -0.802 3.445 -11.727 1 94.25 19 ARG B C 1
ATOM 771 O O . ARG B 1 19 ? -1.024 3.811 -12.883 1 94.25 19 ARG B O 1
ATOM 778 N N . LEU B 1 20 ? 0.335 3.316 -11.305 1 96.69 20 LEU B N 1
ATOM 779 C CA . LEU B 1 20 ? 1.512 3.711 -12.07 1 96.69 20 LEU B CA 1
ATOM 780 C C . LEU B 1 20 ? 1.99 2.568 -12.961 1 96.69 20 LEU B C 1
ATOM 782 O O . LEU B 1 20 ? 2.465 2.799 -14.07 1 96.69 20 LEU B O 1
ATOM 786 N N . SER B 1 21 ? 1.967 1.376 -12.492 1 96 21 SER B N 1
ATOM 787 C CA . SER B 1 21 ? 2.273 0.124 -13.18 1 96 21 SER B CA 1
ATOM 788 C C . SER B 1 21 ? 1.533 -1.049 -12.547 1 96 21 SER B C 1
ATOM 790 O O . SER B 1 21 ? 0.742 -0.862 -11.617 1 96 21 SER B O 1
ATOM 792 N N . ASP B 1 22 ? 1.744 -2.172 -12.961 1 94.25 22 ASP B N 1
ATOM 793 C CA . ASP B 1 22 ? 1.124 -3.363 -12.391 1 94.25 22 ASP B CA 1
ATOM 794 C C . ASP B 1 22 ? 1.677 -3.654 -10.992 1 94.25 22 ASP B C 1
ATOM 796 O O . ASP B 1 22 ? 1.101 -4.445 -10.25 1 94.25 22 ASP B O 1
ATOM 800 N N . ASP B 1 23 ? 2.76 -2.961 -10.672 1 96.88 23 ASP B N 1
ATOM 801 C CA . ASP B 1 23 ? 3.441 -3.324 -9.43 1 96.88 23 ASP B CA 1
ATOM 802 C C . ASP B 1 23 ? 3.295 -2.225 -8.383 1 96.88 23 ASP B C 1
ATOM 804 O O . ASP B 1 23 ? 3.57 -2.447 -7.199 1 96.88 23 ASP B O 1
ATOM 808 N N . VAL B 1 24 ? 2.996 -1.026 -8.93 1 97.5 24 VAL B N 1
ATOM 809 C CA . VAL B 1 24 ? 3.094 0.097 -8 1 97.5 24 VAL B CA 1
ATOM 810 C C . VAL B 1 24 ? 1.884 1.013 -8.172 1 97.5 24 VAL B C 1
ATOM 812 O O . VAL B 1 24 ? 1.486 1.326 -9.297 1 97.5 24 VAL B O 1
ATOM 815 N N . SER B 1 25 ? 1.257 1.408 -7.066 1 97.38 25 SER B N 1
ATOM 816 C CA . SER B 1 25 ? 0.195 2.408 -7.031 1 97.38 25 SER B CA 1
ATOM 817 C C . SER B 1 25 ? 0.431 3.428 -5.922 1 97.38 25 SER B C 1
ATOM 819 O O . SER B 1 25 ? 0.935 3.082 -4.852 1 97.38 25 SER B O 1
ATOM 821 N N . ASP B 1 26 ? 0.039 4.637 -6.211 1 97.69 26 ASP B N 1
ATOM 822 C CA . ASP B 1 26 ? -0.064 5.652 -5.168 1 97.69 26 ASP B CA 1
ATOM 823 C C . ASP B 1 26 ? -1.491 5.754 -4.637 1 97.69 26 ASP B C 1
ATOM 825 O O . ASP B 1 26 ? -2.447 5.785 -5.414 1 97.69 26 ASP B O 1
ATOM 829 N N . LEU B 1 27 ? -1.54 5.859 -3.414 1 97.56 27 LEU B N 1
ATOM 830 C CA . LEU B 1 27 ? -2.83 6.016 -2.75 1 97.56 27 LEU B CA 1
ATOM 831 C C . LEU B 1 27 ? -2.918 7.363 -2.039 1 97.56 27 LEU B C 1
ATOM 833 O O . LEU B 1 27 ? -2.07 7.684 -1.204 1 97.56 27 LEU B O 1
ATOM 837 N N . TYR B 1 28 ? -3.871 8.102 -2.41 1 98.06 28 TYR B N 1
ATOM 838 C CA . TYR B 1 28 ? -4.141 9.352 -1.712 1 98.06 28 TYR B CA 1
ATOM 839 C C . TYR B 1 28 ? -5.09 9.133 -0.541 1 98.06 28 TYR B C 1
ATOM 841 O O . TYR B 1 28 ? -6.215 8.664 -0.726 1 98.06 28 TYR B O 1
ATOM 849 N N . CYS B 1 29 ? -4.617 9.547 0.61 1 98.12 29 CYS B N 1
ATOM 850 C CA . CYS B 1 29 ? -5.336 9.203 1.833 1 98.12 29 CYS B CA 1
ATOM 851 C C . CYS B 1 29 ? -5.707 10.461 2.611 1 98.12 29 CYS B C 1
ATOM 853 O O . CYS B 1 29 ? -4.992 11.469 2.559 1 98.12 29 CYS B O 1
ATOM 855 N N . GLN B 1 30 ? -6.812 10.305 3.318 1 98.12 30 GLN B N 1
ATOM 856 C CA . GLN B 1 30 ? -7.273 11.375 4.199 1 98.12 30 GLN B CA 1
ATOM 857 C C . GLN B 1 30 ? -7.719 10.82 5.551 1 98.12 30 GLN B C 1
ATOM 859 O O . GLN B 1 30 ? -8.531 9.898 5.609 1 98.12 30 GLN B O 1
ATOM 864 N N . CYS B 1 31 ? -7.133 11.445 6.574 1 98.06 31 CYS B N 1
ATOM 865 C CA . CYS B 1 31 ? -7.527 11.062 7.926 1 98.06 31 CYS B CA 1
ATOM 866 C C . CYS B 1 31 ? -9.016 11.32 8.156 1 98.06 31 CYS B C 1
ATOM 868 O O . CYS B 1 31 ? -9.539 12.352 7.742 1 98.06 31 CYS B O 1
ATOM 870 N N . THR B 1 32 ? -9.68 10.43 8.883 1 97.62 32 THR B N 1
ATOM 871 C CA . THR B 1 32 ? -11.117 10.547 9.102 1 97.62 32 THR B CA 1
ATOM 872 C C . THR B 1 32 ? -11.406 11.352 10.367 1 97.62 32 THR B C 1
ATOM 874 O O . THR B 1 32 ? -12.555 11.703 10.641 1 97.62 32 THR B O 1
ATOM 877 N N . ASP B 1 33 ? -10.43 11.602 11.25 1 97.75 33 ASP B N 1
ATOM 878 C CA . ASP B 1 33 ? -10.586 12.484 12.398 1 97.75 33 ASP B CA 1
ATOM 879 C C . ASP B 1 33 ? -10.531 13.953 11.977 1 97.75 33 ASP B C 1
ATOM 881 O O . ASP B 1 33 ? -9.484 14.453 11.57 1 97.75 33 ASP B O 1
ATOM 885 N N . ALA B 1 34 ? -11.664 14.648 12.203 1 95.19 34 ALA B N 1
ATOM 886 C CA . ALA B 1 34 ? -11.781 16.031 11.75 1 95.19 34 ALA B CA 1
ATOM 887 C C . ALA B 1 34 ? -10.789 16.938 12.484 1 95.19 34 ALA B C 1
ATOM 889 O O . ALA B 1 34 ? -10.336 17.953 11.938 1 95.19 34 ALA B O 1
ATOM 890 N N . GLU B 1 35 ? -10.406 16.578 13.68 1 95.56 35 GLU B N 1
ATOM 891 C CA . GLU B 1 35 ? -9.469 17.391 14.461 1 95.56 35 GLU B CA 1
ATOM 892 C C . GLU B 1 35 ? -8.039 17.203 13.969 1 95.56 35 GLU B C 1
ATOM 894 O O . GLU B 1 35 ? -7.172 18.031 14.25 1 95.56 35 GLU B O 1
ATOM 899 N N . CYS B 1 36 ? -7.668 16.172 13.352 1 97.25 36 CYS B N 1
ATOM 900 C CA . CYS B 1 36 ? -6.359 15.891 12.773 1 97.25 36 CYS B CA 1
ATOM 901 C C . CYS B 1 36 ? -6.297 16.359 11.32 1 97.25 36 CYS B C 1
ATOM 903 O O . CYS B 1 36 ? -5.469 17.203 10.977 1 97.25 36 CYS B O 1
ATOM 905 N N . GLY B 1 37 ? -7.098 15.836 10.438 1 97.38 37 GLY B N 1
ATOM 906 C CA . GLY B 1 37 ? -7.242 16.25 9.055 1 97.38 37 GLY B CA 1
ATOM 907 C C . GLY B 1 37 ? -6.02 15.953 8.211 1 97.38 37 GLY B C 1
ATOM 908 O O . GLY B 1 37 ? -5.879 16.484 7.102 1 97.38 37 GLY B O 1
ATOM 909 N N . HIS B 1 38 ? -5.102 15.25 8.68 1 98.19 38 HIS B N 1
ATOM 910 C CA . HIS B 1 38 ? -3.9 14.883 7.934 1 98.19 38 HIS B CA 1
ATOM 911 C C . HIS B 1 38 ? -4.258 14.203 6.613 1 98.19 38 HIS B C 1
ATOM 913 O O . HIS B 1 38 ? -5.164 13.367 6.562 1 98.19 38 HIS B O 1
ATOM 919 N N . SER B 1 39 ? -3.652 14.57 5.523 1 98.5 39 SER B N 1
ATOM 920 C CA . SER B 1 39 ? -3.727 13.859 4.246 1 98.5 39 SER B CA 1
ATOM 921 C C . SER B 1 39 ? -2.338 13.484 3.74 1 98.5 39 SER B C 1
ATOM 923 O O . SER B 1 39 ? -1.367 14.211 3.979 1 98.5 39 SER B O 1
ATOM 925 N N . TRP B 1 40 ? -2.242 12.414 3.129 1 98.62 40 TRP B N 1
ATOM 926 C CA . TRP B 1 40 ? -0.934 11.906 2.73 1 98.62 40 TRP B CA 1
ATOM 927 C C . TRP B 1 40 ? -1.052 10.977 1.528 1 98.62 40 TRP B C 1
ATOM 929 O O . TRP B 1 40 ? -2.158 10.617 1.123 1 98.62 40 TRP B O 1
ATOM 939 N N . VAL B 1 41 ? 0.043 10.664 0.958 1 98.62 41 VAL B N 1
ATOM 940 C CA . VAL B 1 41 ? 0.165 9.648 -0.085 1 98.62 41 VAL B CA 1
ATOM 941 C C . VAL B 1 41 ? 0.91 8.43 0.461 1 98.62 41 VAL B C 1
ATOM 943 O O . VAL B 1 41 ? 1.922 8.578 1.151 1 98.62 41 VAL B O 1
ATOM 946 N N . ALA B 1 42 ? 0.319 7.316 0.266 1 98.31 42 ALA B N 1
ATOM 947 C CA . ALA B 1 42 ? 0.993 6.047 0.523 1 98.31 42 ALA B CA 1
ATOM 948 C C . ALA B 1 42 ? 1.265 5.293 -0.777 1 98.31 42 ALA B C 1
ATOM 950 O O . ALA B 1 42 ? 0.492 5.398 -1.733 1 98.31 42 ALA B O 1
ATOM 951 N N . THR B 1 43 ? 2.354 4.586 -0.823 1 98.25 43 THR B N 1
ATOM 952 C CA . THR B 1 43 ? 2.693 3.766 -1.98 1 98.25 43 THR B CA 1
ATOM 953 C C . THR B 1 43 ? 2.404 2.293 -1.702 1 98.25 43 THR B C 1
ATOM 955 O O . THR B 1 43 ? 2.795 1.766 -0.659 1 98.25 43 THR B O 1
ATOM 958 N N . LEU B 1 44 ? 1.681 1.677 -2.621 1 97.62 44 LEU B N 1
ATOM 959 C CA . LEU B 1 44 ? 1.417 0.242 -2.607 1 97.62 44 LEU B CA 1
ATOM 960 C C . LEU B 1 44 ? 2.234 -0.471 -3.68 1 97.62 44 LEU B C 1
ATOM 962 O O . LEU B 1 44 ? 2.088 -0.186 -4.871 1 97.62 44 LEU B O 1
ATOM 966 N N . SER B 1 45 ? 3.096 -1.395 -3.285 1 98.19 45 SER B N 1
ATOM 967 C CA . SER B 1 45 ? 3.992 -2.037 -4.242 1 98.19 45 SER B CA 1
ATOM 968 C C . SER B 1 45 ? 4.012 -3.549 -4.055 1 98.19 45 SER B C 1
ATOM 970 O O . SER B 1 45 ? 4.008 -4.039 -2.922 1 98.19 45 SER B O 1
ATOM 972 N N . PHE B 1 46 ? 4.051 -4.121 -5.18 1 98.38 46 PHE B N 1
ATOM 973 C CA . PHE B 1 46 ? 4.262 -5.562 -5.141 1 98.38 46 PHE B CA 1
ATOM 974 C C . PHE B 1 46 ? 5.602 -5.898 -4.5 1 98.38 46 PHE B C 1
ATOM 976 O O . PHE B 1 46 ? 6.629 -5.316 -4.855 1 98.38 46 PHE B O 1
ATOM 983 N N . ALA B 1 47 ? 5.539 -6.789 -3.584 1 98.5 47 ALA B N 1
ATOM 984 C CA . ALA B 1 47 ? 6.801 -7.211 -2.984 1 98.5 47 ALA B CA 1
ATOM 985 C C . ALA B 1 47 ? 7.258 -8.547 -3.553 1 98.5 47 ALA B C 1
ATOM 987 O O . ALA B 1 47 ? 8.273 -8.625 -4.254 1 98.5 47 ALA B O 1
ATOM 988 N N . HIS B 1 48 ? 6.496 -9.641 -3.303 1 98.38 48 HIS B N 1
ATOM 989 C CA . HIS B 1 48 ? 6.855 -10.953 -3.83 1 98.38 48 HIS B CA 1
ATOM 990 C C . HIS B 1 48 ? 5.645 -11.875 -3.896 1 98.38 48 HIS B C 1
ATOM 992 O O . HIS B 1 48 ? 4.625 -11.617 -3.248 1 98.38 48 HIS B O 1
ATOM 998 N N . THR B 1 49 ? 5.879 -12.969 -4.645 1 98.06 49 THR B N 1
ATOM 999 C CA . THR B 1 49 ? 4.84 -13.977 -4.801 1 98.06 49 THR B CA 1
ATOM 1000 C C . THR B 1 49 ? 4.918 -15.016 -3.682 1 98.06 49 THR B C 1
ATOM 1002 O O . THR B 1 49 ? 6.008 -15.461 -3.324 1 98.06 49 THR B O 1
ATOM 1005 N N . LEU B 1 50 ? 3.826 -15.242 -3.059 1 98.19 50 LEU B N 1
ATOM 1006 C CA . LEU B 1 50 ? 3.738 -16.344 -2.107 1 98.19 50 LEU B CA 1
ATOM 1007 C C . LEU B 1 50 ? 3.439 -17.656 -2.822 1 98.19 50 LEU B C 1
ATOM 1009 O O . LEU B 1 50 ? 4.078 -18.672 -2.551 1 98.19 50 LEU B O 1
ATOM 1013 N N . SER B 1 51 ? 2.41 -17.656 -3.688 1 97.69 51 SER B N 1
ATOM 1014 C CA . SER B 1 51 ? 2.041 -18.75 -4.562 1 97.69 51 SER B CA 1
ATOM 1015 C C . SER B 1 51 ? 1.762 -18.266 -5.98 1 97.69 51 SER B C 1
ATOM 1017 O O . SER B 1 51 ? 0.97 -17.344 -6.184 1 97.69 51 SER B O 1
ATOM 1019 N N . PRO B 1 52 ? 2.445 -18.938 -6.953 1 97 52 PRO B N 1
ATOM 1020 C CA . PRO B 1 52 ? 2.234 -18.5 -8.336 1 97 52 PRO B CA 1
ATOM 1021 C C . PRO B 1 52 ? 0.838 -18.828 -8.852 1 97 52 PRO B C 1
ATOM 1023 O O . PRO B 1 52 ? 0.152 -19.688 -8.289 1 97 52 PRO B O 1
ATOM 1026 N N . SER B 1 53 ? 0.479 -18.047 -9.812 1 97.31 53 SER B N 1
ATOM 1027 C CA . SER B 1 53 ? -0.791 -18.312 -10.484 1 97.31 53 SER B CA 1
ATOM 1028 C C . SER B 1 53 ? -0.813 -19.703 -11.102 1 97.31 53 SER B C 1
ATOM 1030 O O . SER B 1 53 ? 0.197 -20.172 -11.641 1 97.31 53 SER B O 1
ATOM 1032 N N . ALA B 1 54 ? -2.006 -20.297 -11.102 1 95.19 54 ALA B N 1
ATOM 1033 C CA . ALA B 1 54 ? -2.17 -21.594 -11.734 1 95.19 54 ALA B CA 1
ATOM 1034 C C . ALA B 1 54 ? -2.035 -21.484 -13.25 1 95.19 54 ALA B C 1
ATOM 1036 O O . ALA B 1 54 ? -1.594 -22.438 -13.906 1 95.19 54 ALA B O 1
ATOM 1037 N N . LYS B 1 55 ? -2.354 -20.406 -13.828 1 91.81 55 LYS B N 1
ATOM 1038 C CA . LYS B 1 55 ? -2.264 -20.188 -15.273 1 91.81 55 LYS B CA 1
ATOM 1039 C C . LYS B 1 55 ? -0.815 -20.25 -15.75 1 91.81 55 LYS B C 1
ATOM 1041 O O . LYS B 1 55 ? -0.511 -20.875 -16.766 1 91.81 55 LYS B O 1
ATOM 1046 N N . THR B 1 56 ? 0.01 -19.641 -15.008 1 90 56 THR B N 1
ATOM 1047 C CA . THR B 1 56 ? 1.424 -19.594 -15.367 1 90 56 THR B CA 1
ATOM 1048 C C . THR B 1 56 ? 2.092 -20.938 -15.094 1 90 56 THR B C 1
ATOM 1050 O O . THR B 1 56 ? 2.92 -21.391 -15.883 1 90 56 THR B O 1
ATOM 1053 N N . THR B 1 57 ? 1.736 -21.531 -14.086 1 90.5 57 THR B N 1
ATOM 1054 C CA . THR B 1 57 ? 2.322 -22.812 -13.703 1 90.5 57 THR B CA 1
ATOM 1055 C C . THR B 1 57 ? 1.94 -23.891 -14.711 1 90.5 57 THR B C 1
ATOM 1057 O O . THR B 1 57 ? 2.785 -24.688 -15.117 1 90.5 57 THR B O 1
ATOM 1060 N N . ASN B 1 58 ? 0.752 -23.891 -15.117 1 88.5 58 ASN B N 1
ATOM 1061 C CA . ASN B 1 58 ? 0.305 -24.859 -16.109 1 88.5 58 ASN B CA 1
ATOM 1062 C C . ASN B 1 58 ? 1.052 -24.719 -17.422 1 88.5 58 ASN B C 1
ATOM 1064 O O . ASN B 1 58 ? 1.471 -25.703 -18.031 1 88.5 58 ASN B O 1
ATOM 1068 N N . GLN B 1 59 ? 1.222 -23.547 -17.781 1 87.06 59 GLN B N 1
ATOM 1069 C CA . GLN B 1 59 ? 1.942 -23.281 -19.016 1 87.06 59 GLN B CA 1
ATOM 1070 C C . GLN B 1 59 ? 3.393 -23.75 -18.922 1 87.06 59 GLN B C 1
ATOM 1072 O O . GLN B 1 59 ? 3.936 -24.312 -19.875 1 87.06 59 GLN B O 1
ATOM 1077 N N . LEU B 1 60 ? 3.941 -23.547 -17.812 1 87.06 60 LEU B N 1
ATOM 1078 C CA . LEU B 1 60 ? 5.324 -23.953 -17.594 1 87.06 60 LEU B CA 1
ATOM 1079 C C . LEU B 1 60 ? 5.449 -25.484 -17.594 1 87.06 60 LEU B C 1
ATOM 1081 O O . LEU B 1 60 ? 6.371 -26.031 -18.188 1 87.06 60 LEU B O 1
ATOM 1085 N N . VAL B 1 61 ? 4.559 -26.062 -16.984 1 85.12 61 VAL B N 1
ATOM 1086 C CA . VAL B 1 61 ? 4.574 -27.531 -16.906 1 85.12 61 VAL B CA 1
ATOM 1087 C C . VAL B 1 61 ? 4.43 -28.125 -18.297 1 85.12 61 VAL B C 1
ATOM 1089 O O . VAL B 1 61 ? 5.176 -29.031 -18.672 1 85.12 61 VAL B O 1
ATOM 1092 N N . LEU B 1 62 ? 3.559 -27.578 -19.062 1 86.81 62 LEU B N 1
ATOM 1093 C CA . LEU B 1 62 ? 3.334 -28.062 -20.422 1 86.81 62 LEU B CA 1
ATOM 1094 C C . LEU B 1 62 ? 4.566 -27.844 -21.281 1 86.81 62 LEU B C 1
ATOM 1096 O O . LEU B 1 62 ? 4.957 -28.719 -22.062 1 86.81 62 LEU B O 1
ATOM 1100 N N . SER B 1 63 ? 5.176 -26.703 -21.047 1 90.31 63 SER B N 1
ATOM 1101 C CA . SER B 1 63 ? 6.379 -26.391 -21.812 1 90.31 63 SER B CA 1
ATOM 1102 C C . SER B 1 63 ? 7.52 -27.344 -21.469 1 90.31 63 SER B C 1
ATOM 1104 O O . SER B 1 63 ? 8.234 -27.828 -22.344 1 90.31 63 SER B O 1
ATOM 1106 N N . LEU B 1 64 ? 7.656 -27.656 -20.203 1 87.62 64 LEU B N 1
ATOM 1107 C CA . LEU B 1 64 ? 8.719 -28.531 -19.734 1 87.62 64 LEU B CA 1
ATOM 1108 C C . LEU B 1 64 ? 8.477 -29.969 -20.188 1 87.62 64 LEU B C 1
ATOM 1110 O O . LEU B 1 64 ? 9.414 -30.672 -20.578 1 87.62 64 LEU B O 1
ATOM 1114 N N . MET B 1 65 ? 7.273 -30.344 -20.203 1 86.25 65 MET B N 1
ATOM 1115 C CA . MET B 1 65 ? 6.926 -31.688 -20.656 1 86.25 65 MET B CA 1
ATOM 1116 C C . MET B 1 65 ? 7.254 -31.875 -22.141 1 86.25 65 MET B C 1
ATOM 1118 O O . MET B 1 65 ? 7.688 -32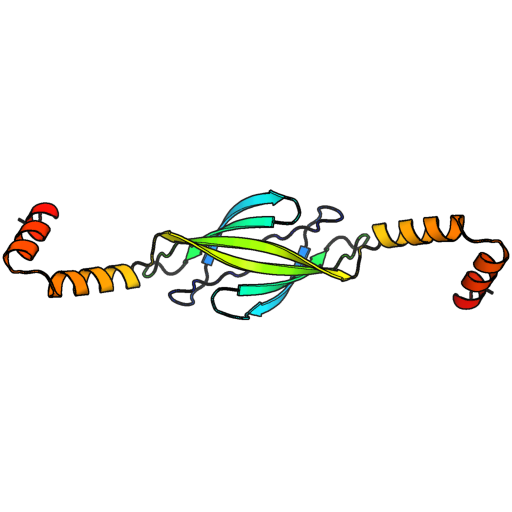.938 -22.547 1 86.25 65 MET B O 1
ATOM 1122 N N . GLY B 1 66 ? 7.043 -30.734 -22.859 1 88.5 66 GLY B N 1
ATOM 1123 C CA . GLY B 1 66 ? 7.344 -30.797 -24.281 1 88.5 66 GLY B CA 1
ATOM 1124 C C . GLY B 1 66 ? 8.828 -30.875 -24.578 1 88.5 66 GLY B C 1
ATOM 1125 O O . GLY B 1 66 ? 9.234 -31.312 -25.656 1 88.5 66 GLY B O 1
ATOM 1126 N N . SER B 1 67 ? 9.609 -30.531 -23.641 1 91.88 67 SER B N 1
ATOM 1127 C CA . SER B 1 67 ? 11.047 -30.5 -23.859 1 91.88 67 SER B CA 1
ATOM 1128 C C . SER B 1 67 ? 11.719 -31.75 -23.312 1 91.88 67 SER B C 1
ATOM 1130 O O . SER B 1 67 ? 12.922 -31.953 -23.516 1 91.88 67 SER B O 1
ATOM 1132 N N . LEU B 1 68 ? 10.984 -32.469 -22.609 1 89.94 68 LEU B N 1
ATOM 1133 C CA . LEU B 1 68 ? 11.555 -33.656 -21.969 1 89.94 68 LEU B CA 1
ATOM 1134 C C . LEU B 1 68 ? 11.797 -34.75 -23 1 89.94 68 LEU B C 1
ATOM 1136 O O . LEU B 1 68 ? 11.055 -34.875 -23.984 1 89.94 68 LEU B O 1
ATOM 1140 N N . THR B 1 69 ? 12.906 -35.5 -22.75 1 91.31 69 THR B N 1
ATOM 1141 C CA . THR B 1 69 ? 13.141 -36.719 -23.531 1 91.31 69 THR B CA 1
ATOM 1142 C C . THR B 1 69 ? 12.102 -37.781 -23.172 1 91.31 69 THR B C 1
ATOM 1144 O O . THR B 1 69 ? 11.398 -37.656 -22.172 1 91.31 69 THR B O 1
ATOM 1147 N N . PRO B 1 70 ? 12.055 -38.781 -24.047 1 89.19 70 PRO B N 1
ATOM 1148 C CA . PRO B 1 70 ? 11.148 -39.875 -23.703 1 89.19 70 PRO B CA 1
ATOM 1149 C C . PRO B 1 70 ? 11.43 -40.469 -22.328 1 89.19 70 PRO B C 1
ATOM 1151 O O . PRO B 1 70 ? 10.492 -40.812 -21.609 1 89.19 70 PRO B O 1
ATOM 1154 N N . GLU B 1 71 ? 12.664 -40.625 -21.938 1 89.69 71 GLU B N 1
ATOM 1155 C CA . GLU B 1 71 ? 13.031 -41.125 -20.625 1 89.69 71 GLU B CA 1
ATOM 1156 C C . GLU B 1 71 ? 12.594 -40.188 -19.516 1 89.69 71 GLU B C 1
ATOM 1158 O O . GLU B 1 71 ? 12.117 -40.594 -18.469 1 89.69 71 GLU B O 1
ATOM 1163 N N . GLY B 1 72 ? 12.797 -38.906 -19.656 1 84.81 72 GLY B N 1
ATOM 1164 C CA . GLY B 1 72 ? 12.375 -37.875 -18.719 1 84.81 72 GLY B CA 1
ATOM 1165 C C . GLY B 1 72 ? 10.883 -37.875 -18.469 1 84.81 72 GLY B C 1
ATOM 1166 O O . GLY B 1 72 ? 10.438 -37.781 -17.312 1 84.81 72 GLY B O 1
ATOM 1167 N N . ARG B 1 73 ? 10.125 -37.969 -19.594 1 81.75 73 ARG B N 1
ATOM 1168 C CA . ARG B 1 73 ? 8.672 -38 -19.5 1 81.75 73 ARG B CA 1
ATOM 1169 C C . ARG B 1 73 ? 8.211 -39.188 -18.672 1 81.75 73 ARG B C 1
ATOM 1171 O O . ARG B 1 73 ? 7.289 -39.094 -17.859 1 81.75 73 ARG B O 1
ATOM 1178 N N . GLN B 1 74 ? 8.906 -40.344 -18.859 1 85.94 74 GLN B N 1
ATOM 1179 C CA . GLN B 1 74 ? 8.562 -41.562 -18.109 1 85.94 74 GLN B CA 1
ATOM 1180 C C . GLN B 1 74 ? 8.867 -41.375 -16.625 1 85.94 74 GLN B C 1
ATOM 1182 O O . GLN B 1 74 ? 8.117 -41.844 -15.766 1 85.94 74 GLN B O 1
ATOM 1187 N N . LEU B 1 75 ? 9.898 -40.656 -16.297 1 87 75 LEU B N 1
ATOM 1188 C CA . LEU B 1 75 ? 10.25 -40.406 -14.906 1 87 75 LEU B CA 1
ATOM 1189 C C . LEU B 1 75 ? 9.195 -39.562 -14.227 1 87 75 LEU B C 1
ATOM 1191 O O . LEU B 1 75 ? 8.836 -39.781 -13.07 1 87 75 LEU B O 1
ATOM 1195 N N . VAL B 1 76 ? 8.75 -38.5 -14.93 1 85.06 76 VAL B N 1
ATOM 1196 C CA . VAL B 1 76 ? 7.734 -37.594 -14.391 1 85.06 76 VAL B CA 1
ATOM 1197 C C . VAL B 1 76 ? 6.434 -38.375 -14.156 1 85.06 76 VAL B C 1
ATOM 1199 O O . VAL B 1 76 ? 5.789 -38.188 -13.117 1 85.06 76 VAL B O 1
ATOM 1202 N N . LEU B 1 77 ? 6.09 -39.219 -15.156 1 84.25 77 LEU B N 1
ATOM 1203 C CA . LEU B 1 77 ? 4.867 -40 -15.047 1 84.25 77 LEU B CA 1
ATOM 1204 C C . LEU B 1 77 ? 4.938 -40.969 -13.867 1 84.25 77 LEU B C 1
ATOM 1206 O O . LEU B 1 77 ? 3.957 -41.125 -13.141 1 84.25 77 LEU B O 1
ATOM 1210 N N . LYS B 1 78 ? 5.992 -41.562 -13.625 1 86.5 78 LYS B N 1
ATOM 1211 C CA . LYS B 1 78 ? 6.191 -42.438 -12.484 1 86.5 78 LYS B CA 1
ATOM 1212 C C . LYS B 1 78 ? 6.086 -41.688 -11.172 1 86.5 78 LYS B C 1
ATOM 1214 O O . LYS B 1 78 ? 5.477 -42.156 -10.211 1 86.5 78 LYS B O 1
ATOM 1219 N N . GLY B 1 79 ? 6.707 -40.531 -11.141 1 84.12 79 GLY B N 1
ATOM 1220 C CA . GLY B 1 79 ? 6.66 -39.688 -9.938 1 84.12 79 GLY B CA 1
ATOM 1221 C C . GLY B 1 79 ? 5.262 -39.219 -9.594 1 84.12 79 GLY B C 1
ATOM 1222 O O . GLY B 1 79 ? 4.941 -39.031 -8.422 1 84.12 79 GLY B O 1
ATOM 1223 N N . LEU B 1 80 ? 4.406 -38.938 -10.633 1 83.25 80 LEU B N 1
ATOM 1224 C CA . LEU B 1 80 ? 3.039 -38.5 -10.414 1 83.25 80 LEU B CA 1
ATOM 1225 C C . LEU B 1 80 ? 2.115 -39.656 -10.094 1 83.25 80 LEU B C 1
ATOM 1227 O O . LEU B 1 80 ? 0.956 -39.469 -9.727 1 83.25 80 LEU B O 1
ATOM 1231 N N . GLY B 1 81 ? 2.711 -40.719 -10.062 1 75.56 81 GLY B N 1
ATOM 1232 C CA . GLY B 1 81 ? 1.925 -41.938 -9.859 1 75.56 81 GLY B CA 1
ATOM 1233 C C . GLY B 1 81 ? 1.058 -42.281 -11.055 1 75.56 81 GLY B C 1
ATOM 1234 O O . GLY B 1 81 ? 0.058 -43 -10.914 1 75.56 81 GLY B O 1
ATOM 1235 N N . ALA B 1 82 ? 1.056 -41.688 -12.008 1 66.88 82 ALA B N 1
ATOM 1236 C CA . ALA B 1 82 ? 0.242 -41.938 -13.195 1 66.88 82 ALA B CA 1
ATOM 1237 C C . ALA B 1 82 ? 0.656 -43.25 -13.859 1 66.88 82 ALA B C 1
ATOM 1239 O O . ALA B 1 82 ? 0.15 -43.594 -14.93 1 66.88 82 ALA B O 1
ATOM 1240 N N . GLN B 1 83 ? 1.304 -44.125 -13.078 1 51.53 83 GLN B N 1
ATOM 1241 C CA . GLN B 1 83 ? 1.421 -45.469 -13.633 1 51.53 83 GLN B CA 1
ATOM 1242 C C . GLN B 1 83 ? 0.46 -46.438 -12.945 1 51.53 83 GLN B C 1
ATOM 1244 O O . GLN B 1 83 ? 0.17 -46.281 -11.758 1 51.53 83 GLN B O 1
#

Secondary structure (DSSP, 8-state):
--EE-TTT--EEEEEEEEE-SSSEEEEEEEES-TTT--EEEEEEEEEEEEE--HHHHHHHHHHHHHHS-HHHHHHHHHHTT--/--EE-TTT--EEEEEEEEE-SSSEEEEEEEES-TTT--EEEEEEEEEEEEE--HHHHHHHHHHHHHHS-HHHHHHHHHHTT--

pLDDT: mean 92.24, std 8.02, range [51.53, 98.62]

Nearest PDB structures (foldseek):
  4gfv-assembly2_B  TM=5.919E-01  e=2.561E-01  Homo sapiens
  2oc3-assembly1_A  TM=5.655E-01  e=2.023E-01  Homo sapiens
  4nnd-assembly3_D  TM=5.368E-01  e=1.420E-01  Homo sapiens
  4nnd-assembly4_G  TM=5.478E-01  e=2.023E-01  Homo sapiens
  4gfv-assembly1_A  TM=5.314E-01  e=4.354E-01  Homo sapiens

Organism: Aeromonas hydrophila subsp. hydrophila (strain ATCC 7966 / DSM 30187 / BCRC 13018 / CCUG 14551 / JCM 1027 / KCTC 2358 / NCIMB 9240 / NCTC 8049) (NCBI:txid380703)

InterPro domains:
  IPR007684 Zinc finger, Ogr/Delta-type [PF04606] (5-50)

Solvent-accessible surface area (backbone atoms only — not comparable to full-atom values): 9060 Å² total; per-residue (Å²): 94,88,46,60,30,73,86,80,62,44,52,32,41,77,75,46,72,48,75,76,51,80,46,35,30,41,33,34,34,33,35,68,46,82,74,38,49,29,23,30,35,32,37,39,30,62,68,49,75,75,38,73,33,47,61,59,49,51,52,49,51,56,52,51,58,70,68,42,50,77,68,52,49,51,51,52,37,55,73,71,52,73,107,92,88,46,60,30,74,84,80,64,44,53,32,40,78,76,46,74,48,76,76,51,82,47,35,31,40,32,34,34,34,35,68,46,82,71,38,49,29,25,31,35,32,37,40,29,63,68,49,75,75,37,74,33,45,58,61,49,52,52,50,51,54,53,51,58,69,68,42,51,76,67,52,48,52,52,52,37,55,72,70,51,75,106

Foldseek 3Di:
DWDADPPPGATKDFDDWADPDPFKIKTWIFGPPPVVGDIDIDMGGHDDDPDDDPVVVVVVVVVVCVVDDPVRVVVVCVVVVVD/DWDADPPPGATKDFDDWADPDPFKIKTWIFGPDPVVGDIDIDMGGHDDDPDDDPVVVVVVVVVVCVVDDPVRVVVVCVVVVVD